Protein AF-A0A2H3BB90-F1 (afdb_monomer_lite)

Secondary structure (DSSP, 8-state):
----------GGG--HHHHHHTT-------HHHHHTPPPPPPP---HHHHH-SSGGGS--

Sequence (60 aa):
MANLICSAKSSSDWTLNDLDSYHISLNQMDALPFFGLQELPQPSVDPELLTNVDAGAMQQ

Structure (mmCIF, N/CA/C/O backbone):
data_AF-A0A2H3BB90-F1
#
_entry.id   AF-A0A2H3BB90-F1
#
loop_
_atom_site.group_PDB
_atom_site.id
_atom_site.type_symbol
_atom_site.label_atom_id
_atom_site.label_alt_id
_atom_site.label_comp_id
_atom_site.label_asym_id
_atom_site.label_entity_id
_atom_site.label_seq_id
_atom_site.pdbx_PDB_ins_code
_atom_site.Cartn_x
_atom_site.Cartn_y
_atom_site.Cartn_z
_atom_site.occupancy
_atom_site.B_iso_or_equiv
_atom_site.auth_seq_id
_atom_site.auth_comp_id
_atom_site.auth_asym_id
_atom_site.auth_atom_id
_atom_site.pdbx_PDB_model_num
ATOM 1 N N . MET A 1 1 ? 18.209 -3.806 -31.037 1.00 51.03 1 MET A N 1
ATOM 2 C CA . MET A 1 1 ? 17.559 -4.656 -30.017 1.00 51.03 1 MET A CA 1
ATOM 3 C C . MET A 1 1 ? 18.323 -4.429 -28.726 1.00 51.03 1 MET A C 1
ATOM 5 O O . MET A 1 1 ? 19.521 -4.680 -28.718 1.00 51.03 1 MET A O 1
ATOM 9 N N . ALA A 1 2 ? 17.704 -3.822 -27.715 1.00 61.38 2 ALA A N 1
ATOM 10 C CA . ALA A 1 2 ? 18.377 -3.528 -26.451 1.00 61.38 2 ALA A CA 1
ATOM 11 C C . ALA A 1 2 ? 18.230 -4.730 -25.508 1.00 61.38 2 ALA A C 1
ATOM 13 O O . ALA A 1 2 ? 17.130 -5.255 -25.360 1.00 61.38 2 ALA A O 1
ATOM 14 N N . ASN A 1 3 ? 19.328 -5.174 -24.896 1.00 65.75 3 ASN A N 1
ATOM 15 C CA . ASN A 1 3 ? 19.275 -6.171 -23.830 1.00 65.75 3 ASN A CA 1
ATOM 16 C C . ASN A 1 3 ? 18.805 -5.476 -22.549 1.00 65.75 3 ASN A C 1
ATOM 18 O O . ASN A 1 3 ? 19.556 -4.692 -21.968 1.00 65.75 3 ASN A O 1
ATOM 22 N N . LEU A 1 4 ? 17.569 -5.744 -22.127 1.00 69.38 4 LEU A N 1
ATOM 23 C CA . LEU A 1 4 ? 17.069 -5.306 -20.827 1.00 69.38 4 LEU A CA 1
ATOM 24 C C . LEU A 1 4 ? 17.592 -6.276 -19.763 1.00 69.38 4 LEU A C 1
ATOM 26 O O . LEU A 1 4 ? 17.203 -7.442 -19.728 1.00 69.38 4 LEU A O 1
ATOM 30 N N . ILE A 1 5 ? 18.510 -5.809 -18.919 1.00 71.50 5 ILE A N 1
ATOM 31 C CA . ILE A 1 5 ? 18.979 -6.583 -17.768 1.00 71.50 5 ILE A CA 1
ATOM 32 C C . ILE A 1 5 ? 17.959 -6.392 -16.648 1.00 71.50 5 ILE A C 1
ATOM 34 O O . ILE A 1 5 ? 17.881 -5.317 -16.055 1.00 71.50 5 ILE A O 1
ATOM 38 N N . CYS A 1 6 ? 17.184 -7.439 -16.367 1.00 69.69 6 CYS A N 1
ATOM 39 C CA . CYS A 1 6 ? 16.213 -7.424 -15.286 1.00 69.69 6 CYS A CA 1
ATOM 40 C C . CYS A 1 6 ? 16.884 -7.785 -13.955 1.00 69.69 6 CYS A C 1
ATOM 42 O O . CYS A 1 6 ? 17.232 -8.946 -13.737 1.00 69.69 6 CYS A O 1
ATOM 44 N N . SER A 1 7 ? 17.082 -6.811 -13.068 1.00 78.19 7 SER A N 1
ATOM 45 C CA . SER A 1 7 ? 17.596 -7.035 -11.712 1.00 78.19 7 SER A CA 1
ATOM 46 C C . SER A 1 7 ? 16.503 -6.813 -10.671 1.00 78.19 7 SER A C 1
ATOM 48 O O . SER A 1 7 ? 15.632 -5.960 -10.830 1.00 78.19 7 SER A O 1
ATOM 50 N N . ALA A 1 8 ? 16.549 -7.584 -9.582 1.00 80.56 8 ALA A N 1
ATOM 51 C CA . ALA A 1 8 ? 15.693 -7.330 -8.433 1.00 80.56 8 ALA A CA 1
ATOM 52 C C . ALA A 1 8 ? 16.070 -5.980 -7.801 1.00 80.56 8 ALA A C 1
ATOM 54 O O . ALA A 1 8 ? 17.247 -5.710 -7.554 1.00 80.56 8 ALA A O 1
ATOM 55 N N . LYS A 1 9 ? 15.063 -5.148 -7.538 1.00 84.12 9 LYS A N 1
ATOM 56 C CA . LYS A 1 9 ? 15.185 -3.836 -6.892 1.00 84.12 9 LYS A CA 1
ATOM 57 C C . LYS A 1 9 ? 14.283 -3.792 -5.659 1.00 84.12 9 LYS A C 1
ATOM 59 O O . LYS A 1 9 ? 13.269 -4.495 -5.625 1.00 84.12 9 LYS A O 1
ATOM 64 N N . SER A 1 10 ? 14.629 -2.963 -4.671 1.00 88.25 10 SER A N 1
ATOM 65 C CA . SER A 1 10 ? 13.707 -2.640 -3.572 1.00 88.25 10 SER A CA 1
ATOM 66 C C . SER A 1 10 ? 12.420 -2.055 -4.147 1.00 88.25 10 SER A C 1
ATOM 68 O O . SER A 1 10 ? 12.482 -1.330 -5.137 1.00 88.25 10 SER A O 1
ATOM 70 N N . SER A 1 11 ? 11.264 -2.326 -3.535 1.00 80.44 11 SER A N 1
ATOM 71 C CA . SER A 1 11 ? 9.977 -1.776 -3.995 1.00 80.44 11 SER A CA 1
ATOM 72 C C . SER A 1 11 ? 9.996 -0.246 -4.086 1.00 80.44 11 SER A C 1
ATOM 74 O O . SER A 1 11 ? 9.409 0.316 -5.005 1.00 80.44 11 SER A O 1
ATOM 76 N N . SER A 1 12 ? 10.727 0.413 -3.186 1.00 87.25 12 SER A N 1
ATOM 77 C CA . SER A 1 12 ? 10.894 1.870 -3.146 1.00 87.25 12 SER A CA 1
ATOM 78 C C . SER A 1 12 ? 11.730 2.441 -4.297 1.00 87.25 12 SER A C 1
ATOM 80 O O . SER A 1 12 ? 11.647 3.635 -4.564 1.00 87.25 12 SER A O 1
ATOM 82 N N . ASP A 1 13 ? 12.542 1.610 -4.956 1.00 90.44 13 ASP A N 1
ATOM 83 C CA . ASP A 1 13 ? 13.499 2.030 -5.989 1.00 90.44 13 ASP A CA 1
ATOM 84 C C . ASP A 1 13 ? 12.949 1.850 -7.417 1.00 90.44 13 ASP A C 1
ATOM 86 O O . ASP A 1 13 ? 13.651 2.117 -8.396 1.00 90.44 13 ASP A O 1
ATOM 90 N N . TRP A 1 14 ? 11.710 1.365 -7.565 1.00 88.00 14 TRP A N 1
ATOM 91 C CA . TRP A 1 14 ? 11.058 1.224 -8.867 1.00 88.00 14 TRP A CA 1
ATOM 92 C C . TRP A 1 14 ? 10.599 2.581 -9.396 1.00 88.00 14 TRP A C 1
ATOM 94 O O . TRP A 1 14 ? 9.815 3.285 -8.762 1.00 88.00 14 TRP A O 1
ATOM 104 N N . THR A 1 15 ? 11.048 2.927 -10.601 1.00 90.38 15 THR A N 1
ATOM 105 C CA . THR A 1 15 ? 10.559 4.104 -11.328 1.00 90.38 15 THR A CA 1
ATOM 106 C C . THR A 1 15 ? 9.456 3.724 -12.318 1.00 90.38 15 THR A C 1
ATOM 108 O O . THR A 1 15 ? 9.329 2.566 -12.712 1.00 90.38 15 THR A O 1
ATOM 111 N N . LEU A 1 16 ? 8.680 4.703 -12.795 1.00 89.00 16 LEU A N 1
ATOM 112 C CA . LEU A 1 16 ? 7.682 4.464 -13.849 1.00 89.00 16 LEU A CA 1
ATOM 113 C C . LEU A 1 16 ? 8.313 3.910 -15.139 1.00 89.00 16 LEU A C 1
ATOM 115 O O . LEU A 1 16 ? 7.735 3.028 -15.764 1.00 89.00 16 LEU A O 1
ATOM 119 N N . ASN A 1 17 ? 9.519 4.367 -15.496 1.00 88.38 17 ASN A N 1
ATOM 120 C CA . ASN A 1 17 ? 10.256 3.839 -16.649 1.00 88.38 17 ASN A CA 1
ATOM 121 C C . ASN A 1 17 ? 10.663 2.374 -16.460 1.00 88.38 17 ASN A C 1
ATOM 123 O O . ASN A 1 17 ? 10.676 1.618 -17.431 1.00 88.38 17 ASN A O 1
ATOM 127 N N . ASP A 1 18 ? 11.009 1.973 -15.234 1.00 87.88 18 ASP A N 1
ATOM 128 C CA . ASP A 1 18 ? 11.277 0.567 -14.935 1.00 87.88 18 ASP A CA 1
ATOM 129 C C . ASP A 1 18 ? 10.003 -0.263 -15.111 1.00 87.88 18 ASP A C 1
ATOM 131 O O . ASP A 1 18 ? 10.037 -1.303 -15.752 1.00 87.88 18 ASP A O 1
ATOM 135 N N . LEU A 1 19 ? 8.861 0.206 -14.608 1.00 89.00 19 LEU A N 1
ATOM 136 C CA . LEU A 1 19 ? 7.594 -0.514 -14.766 1.00 89.00 19 LEU A CA 1
ATOM 137 C C . LEU A 1 19 ? 7.212 -0.676 -16.245 1.00 89.00 19 LEU A C 1
ATOM 139 O O . LEU A 1 19 ? 6.891 -1.786 -16.666 1.00 89.00 19 LEU A O 1
ATOM 143 N N . ASP A 1 20 ? 7.336 0.391 -17.039 1.00 88.81 20 ASP A N 1
ATOM 144 C CA . ASP A 1 20 ? 7.068 0.376 -18.483 1.00 88.81 20 ASP A CA 1
ATOM 145 C C . ASP A 1 20 ? 8.007 -0.581 -19.234 1.00 88.81 20 ASP A C 1
ATOM 147 O O . ASP A 1 20 ? 7.556 -1.442 -19.988 1.00 88.81 20 ASP A O 1
ATOM 151 N N . SER A 1 21 ? 9.309 -0.531 -18.932 1.00 87.81 21 SER A N 1
ATOM 152 C CA . SER A 1 21 ? 10.312 -1.417 -19.546 1.00 87.81 21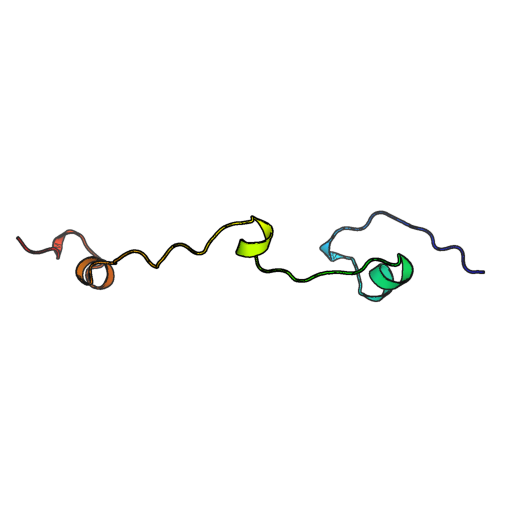 SER A CA 1
ATOM 153 C C . SER A 1 21 ? 10.031 -2.901 -19.280 1.00 87.81 21 SER A C 1
ATOM 155 O O . SER A 1 21 ? 10.369 -3.757 -20.098 1.00 87.81 21 SER A O 1
ATOM 157 N N . TYR A 1 22 ? 9.409 -3.217 -18.142 1.00 85.69 22 TYR A N 1
ATOM 158 C CA . TYR A 1 22 ? 9.039 -4.579 -17.751 1.00 85.69 22 TYR A CA 1
ATOM 159 C C . TYR A 1 22 ? 7.594 -4.933 -18.142 1.00 85.69 22 TYR A C 1
ATOM 161 O O . TYR A 1 22 ? 7.144 -6.037 -17.840 1.00 85.69 22 TYR A O 1
ATOM 169 N N . HIS A 1 23 ? 6.870 -4.033 -18.818 1.00 89.31 23 HIS A N 1
ATOM 170 C CA . HIS A 1 23 ? 5.442 -4.161 -19.131 1.00 89.31 23 HIS A CA 1
ATOM 171 C C . HIS A 1 23 ? 4.566 -4.441 -17.893 1.00 89.31 23 HIS A C 1
ATOM 173 O O . HIS A 1 23 ? 3.587 -5.187 -17.953 1.00 89.31 23 HIS A O 1
ATOM 179 N N . ILE A 1 24 ? 4.918 -3.847 -16.751 1.00 88.06 24 ILE A N 1
ATOM 180 C CA . ILE A 1 24 ? 4.170 -3.950 -15.497 1.00 88.06 24 ILE A CA 1
ATOM 181 C C . ILE A 1 24 ? 3.183 -2.786 -15.414 1.00 88.06 24 ILE A C 1
ATOM 183 O O . ILE A 1 24 ? 3.554 -1.626 -15.564 1.00 88.06 24 ILE A O 1
ATOM 187 N N . SER A 1 25 ? 1.920 -3.091 -15.120 1.00 90.62 25 SER A N 1
ATOM 188 C CA . SER A 1 25 ? 0.878 -2.091 -14.864 1.00 90.62 25 SER A CA 1
ATOM 189 C C . SER A 1 25 ? 0.482 -2.097 -13.390 1.00 90.62 25 SER A C 1
ATOM 191 O O . SER A 1 25 ? 0.269 -3.161 -12.809 1.00 90.62 25 SER A O 1
ATOM 193 N N . LEU A 1 26 ? 0.372 -0.912 -12.787 1.00 88.94 26 LEU A N 1
ATOM 194 C CA . LEU A 1 26 ? -0.104 -0.748 -11.415 1.00 88.94 26 LEU A CA 1
ATOM 195 C C . LEU A 1 26 ? -1.593 -0.411 -11.416 1.00 88.94 26 LEU A C 1
ATOM 197 O O . LEU A 1 26 ? -2.014 0.531 -12.082 1.00 88.94 26 LEU A O 1
ATOM 201 N N . ASN A 1 27 ? -2.368 -1.138 -10.615 1.00 89.62 27 ASN A N 1
ATOM 202 C CA . ASN A 1 27 ? -3.772 -0.835 -10.364 1.00 89.62 27 ASN A CA 1
ATOM 203 C C . ASN A 1 27 ? -3.907 -0.327 -8.930 1.00 89.62 27 ASN A C 1
ATOM 205 O O . ASN A 1 27 ? -3.695 -1.082 -7.983 1.00 89.62 27 ASN A O 1
ATOM 209 N N . GLN A 1 28 ? -4.224 0.958 -8.782 1.00 90.31 28 GLN A N 1
ATOM 210 C CA . GLN A 1 28 ? -4.563 1.529 -7.481 1.00 90.31 28 GLN A CA 1
ATOM 211 C C . GLN A 1 28 ? -5.935 1.003 -7.064 1.00 90.31 28 GLN A C 1
ATOM 213 O O . GLN A 1 28 ? -6.884 1.067 -7.845 1.00 90.31 28 GLN A O 1
ATOM 218 N N . MET A 1 29 ? -6.027 0.462 -5.854 1.00 91.44 29 MET A N 1
ATOM 219 C CA . MET A 1 29 ? -7.262 -0.101 -5.326 1.00 91.44 29 MET A CA 1
ATOM 220 C C . MET A 1 29 ? -7.353 0.169 -3.834 1.00 91.44 29 MET A C 1
ATOM 222 O O . MET A 1 29 ? -6.363 0.035 -3.114 1.00 91.44 29 MET A O 1
ATOM 226 N N . ASP A 1 30 ? -8.547 0.529 -3.377 1.00 90.31 30 ASP A N 1
ATOM 227 C CA . ASP A 1 30 ? -8.798 0.741 -1.959 1.00 90.31 30 ASP A CA 1
ATOM 228 C C . ASP A 1 30 ? -8.687 -0.575 -1.178 1.00 90.31 30 ASP A C 1
ATOM 230 O O . ASP A 1 30 ? -8.956 -1.668 -1.689 1.00 90.31 30 ASP A O 1
ATOM 234 N N . ALA A 1 31 ? -8.307 -0.477 0.097 1.00 90.25 31 ALA A N 1
ATOM 235 C CA . ALA A 1 31 ? -8.057 -1.649 0.934 1.00 90.25 31 ALA A CA 1
ATOM 236 C C . ALA A 1 31 ? -9.304 -2.536 1.095 1.00 90.25 31 ALA A C 1
ATOM 238 O O . ALA A 1 31 ? -9.213 -3.758 1.050 1.00 90.25 31 ALA A O 1
ATOM 239 N N . LEU A 1 32 ? -10.479 -1.930 1.254 1.00 92.06 32 LEU A N 1
ATOM 240 C CA . LEU A 1 32 ? -11.738 -2.646 1.469 1.00 92.06 32 LEU A CA 1
ATOM 241 C C . LEU A 1 32 ? -12.102 -3.559 0.288 1.00 92.06 32 LEU A C 1
ATOM 243 O O . LEU A 1 32 ? -12.200 -4.769 0.507 1.00 92.06 32 LEU A O 1
ATOM 247 N N . PRO A 1 33 ? -12.208 -3.062 -0.964 1.00 90.25 33 PRO A N 1
ATOM 248 C CA . PRO A 1 33 ? -12.415 -3.936 -2.113 1.00 90.25 33 PRO A CA 1
ATOM 249 C C . PRO A 1 33 ? -11.253 -4.918 -2.327 1.00 90.25 33 PRO A C 1
ATOM 251 O O . PRO A 1 33 ? -11.503 -6.039 -2.762 1.00 90.25 33 PRO A O 1
ATOM 254 N N . PHE A 1 34 ? -10.009 -4.562 -1.973 1.00 90.19 34 PHE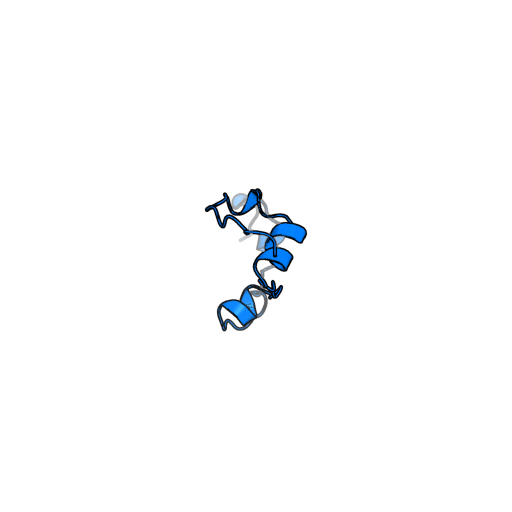 A N 1
ATOM 255 C CA . PHE A 1 34 ? -8.860 -5.481 -2.034 1.00 90.19 34 PHE A CA 1
ATOM 256 C C . PHE A 1 34 ? -9.000 -6.694 -1.124 1.00 90.19 34 PHE A C 1
ATOM 258 O O . PHE A 1 34 ? -8.756 -7.820 -1.556 1.00 90.19 34 PHE A O 1
ATOM 265 N N . PHE A 1 35 ? -9.440 -6.484 0.110 1.00 91.12 35 PHE A N 1
ATOM 266 C CA . PHE A 1 35 ? -9.659 -7.570 1.058 1.00 91.12 35 PHE A CA 1
ATOM 267 C C . PHE A 1 35 ? -11.054 -8.203 0.938 1.00 91.12 35 PHE A C 1
ATOM 269 O O . PHE A 1 35 ? -11.375 -9.102 1.712 1.00 91.12 35 PHE A O 1
ATOM 276 N N . GLY A 1 36 ? -11.887 -7.756 -0.011 1.00 91.31 36 GLY A N 1
ATOM 277 C CA . GLY A 1 36 ? -13.277 -8.202 -0.135 1.00 91.31 36 GLY A CA 1
ATOM 278 C C . GLY A 1 36 ? -14.115 -7.868 1.102 1.00 91.31 36 GLY A C 1
ATOM 279 O O . GLY A 1 36 ? -15.063 -8.581 1.425 1.00 91.31 36 GLY A O 1
ATOM 280 N N . LEU A 1 37 ? -13.730 -6.818 1.827 1.00 91.31 37 LEU A N 1
ATOM 281 C CA . LEU A 1 37 ? -14.381 -6.390 3.053 1.00 91.31 37 LEU A CA 1
ATOM 282 C C . LEU A 1 37 ? -15.441 -5.344 2.739 1.00 91.31 37 LEU A C 1
ATOM 284 O O . LEU A 1 37 ? -15.243 -4.445 1.921 1.00 91.31 37 LEU A O 1
ATOM 288 N N . GLN A 1 38 ? -16.560 -5.448 3.443 1.00 88.31 38 GLN A N 1
ATOM 289 C CA . GLN A 1 38 ? -17.568 -4.405 3.460 1.00 88.31 38 GLN A CA 1
ATOM 290 C C . GLN A 1 38 ? -17.217 -3.381 4.539 1.00 88.31 38 GLN A C 1
ATOM 292 O O . GLN A 1 38 ? -16.809 -3.757 5.641 1.00 88.31 38 GLN A O 1
ATOM 297 N N . GLU A 1 39 ? -17.395 -2.095 4.234 1.00 86.38 39 GLU A N 1
ATOM 298 C CA . GLU A 1 39 ? -17.319 -1.048 5.250 1.00 86.38 39 GLU A CA 1
ATOM 299 C C . 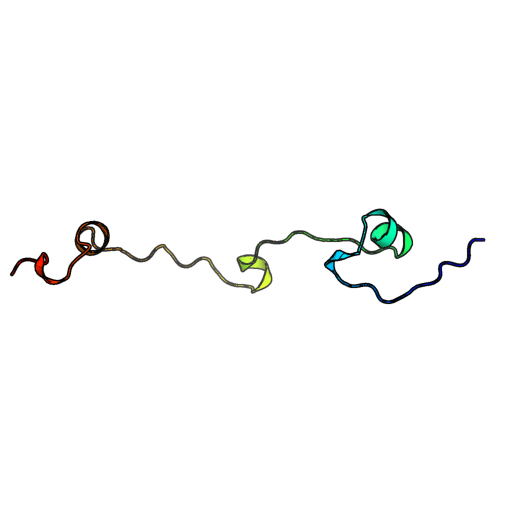GLU A 1 39 ? -18.312 -1.343 6.367 1.00 86.38 39 GLU A C 1
ATOM 301 O O . GLU A 1 39 ? -19.515 -1.497 6.136 1.00 86.38 39 GLU A O 1
ATOM 306 N N . LEU A 1 40 ? -17.793 -1.437 7.589 1.00 83.38 40 LEU A N 1
ATOM 307 C CA . LEU A 1 40 ? -18.646 -1.509 8.758 1.00 83.38 40 LEU A CA 1
ATOM 308 C C . LEU A 1 40 ? -19.284 -0.132 8.970 1.00 83.38 40 LEU A C 1
ATOM 310 O O . LEU A 1 40 ? -18.596 0.884 8.823 1.00 83.38 40 LEU A O 1
ATOM 314 N N . PRO A 1 41 ? -20.577 -0.073 9.335 1.00 84.81 41 PRO A N 1
A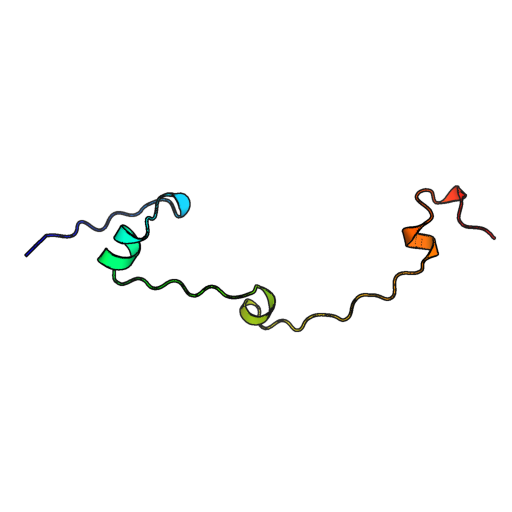TOM 315 C CA . PRO A 1 41 ? -21.172 1.183 9.756 1.00 84.81 41 PRO A CA 1
ATOM 316 C C . PRO A 1 41 ? -20.356 1.745 10.918 1.00 84.81 41 PRO A C 1
ATOM 318 O O . PRO A 1 41 ? -19.860 0.989 11.762 1.00 84.81 41 PRO A O 1
ATOM 321 N N . GLN A 1 42 ? -20.213 3.070 10.958 1.00 82.81 42 GLN A N 1
ATOM 322 C CA . GLN A 1 42 ? -19.547 3.710 12.083 1.00 82.81 42 GLN A CA 1
ATOM 323 C C . GLN A 1 42 ? -20.220 3.252 13.383 1.00 82.81 42 GLN A C 1
ATOM 325 O O . GLN A 1 42 ? -21.455 3.259 13.460 1.00 82.81 42 GLN A O 1
ATOM 330 N N . PRO A 1 43 ? -19.441 2.813 14.387 1.00 82.44 43 PRO A N 1
ATOM 331 C CA . PRO A 1 43 ? -20.020 2.417 15.655 1.00 82.44 43 PRO A CA 1
ATOM 332 C C . PRO A 1 43 ? -20.778 3.608 16.238 1.00 82.44 43 PRO A C 1
ATOM 334 O O . PRO A 1 43 ? -20.344 4.753 16.108 1.00 82.44 43 PRO A O 1
ATOM 337 N N . SER A 1 44 ? -21.909 3.340 16.888 1.00 84.19 44 SER A N 1
ATOM 338 C CA . SER A 1 44 ? -22.580 4.364 17.681 1.00 84.19 44 SER A CA 1
ATOM 339 C C . SER A 1 44 ? -21.648 4.732 18.827 1.00 84.19 44 SER A C 1
ATOM 341 O O . SER A 1 44 ? -21.488 3.955 19.768 1.00 84.19 44 SER A O 1
ATOM 343 N N . VAL A 1 45 ? -20.987 5.880 18.717 1.00 81.94 45 VAL A N 1
ATOM 344 C CA . VAL A 1 45 ? -20.140 6.402 19.785 1.00 81.94 45 VAL A CA 1
ATOM 345 C C . VAL A 1 45 ? -21.018 7.248 20.690 1.00 81.94 45 VAL A C 1
ATOM 347 O O . VAL A 1 45 ? -21.661 8.190 20.226 1.00 81.94 45 VAL A O 1
ATOM 350 N N . ASP A 1 46 ? -21.063 6.894 21.971 1.00 81.56 46 ASP A N 1
ATOM 351 C CA . ASP A 1 46 ? -21.723 7.720 22.974 1.00 81.56 46 ASP A CA 1
ATOM 352 C C . ASP A 1 46 ? -20.999 9.081 23.053 1.00 81.56 46 ASP A C 1
ATOM 354 O O . ASP A 1 46 ? -19.772 9.096 23.215 1.00 81.56 46 ASP A O 1
ATOM 358 N N . PRO A 1 47 ? -21.700 10.223 22.918 1.00 80.69 47 PRO A N 1
ATOM 359 C CA . PRO A 1 47 ? -21.102 11.547 23.068 1.00 80.69 47 PRO A CA 1
ATOM 360 C C . PRO A 1 47 ? -20.301 11.715 24.364 1.00 80.69 47 PRO A C 1
ATOM 362 O O . PRO A 1 47 ? -19.321 12.463 24.379 1.00 80.69 47 PRO A O 1
ATOM 365 N N . GLU A 1 48 ? -20.663 11.001 25.431 1.00 75.44 48 GLU A N 1
ATOM 366 C CA . GLU A 1 48 ? -19.920 11.010 26.689 1.00 75.44 48 GLU A CA 1
ATOM 367 C C . GLU A 1 48 ? -18.481 10.492 26.512 1.00 75.44 48 GLU A C 1
ATOM 369 O O . GLU A 1 48 ? -17.545 11.099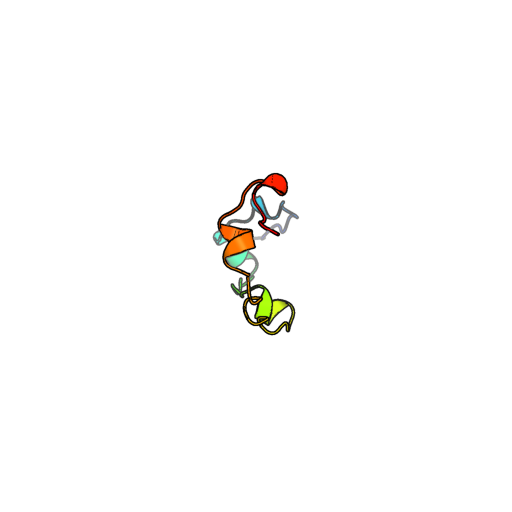 27.030 1.00 75.44 48 GLU A O 1
ATOM 374 N N . LEU A 1 49 ? -18.272 9.458 25.683 1.00 73.38 49 LEU A N 1
ATOM 375 C CA . LEU A 1 49 ? -16.944 8.902 25.370 1.00 73.38 49 LEU A CA 1
ATOM 376 C C . LEU A 1 49 ? -16.078 9.843 24.522 1.00 73.38 49 LEU A C 1
ATOM 378 O O . LEU A 1 49 ? -14.854 9.749 24.551 1.00 73.38 49 LEU A O 1
ATOM 382 N N . LEU A 1 50 ? -16.699 10.733 23.743 1.00 76.12 50 LEU A N 1
ATOM 383 C CA . LEU A 1 50 ? -15.985 11.725 22.932 1.00 76.12 50 LEU A CA 1
ATOM 384 C C . LEU A 1 50 ? -15.614 12.976 23.734 1.00 76.12 50 LEU A C 1
ATOM 386 O O . LEU A 1 50 ? -14.668 13.676 23.375 1.00 76.12 50 LEU A O 1
ATOM 390 N N . THR A 1 51 ? -16.376 13.269 24.790 1.00 77.81 51 THR A N 1
ATOM 391 C CA . THR A 1 51 ? -16.280 14.534 25.533 1.00 77.81 51 THR A CA 1
ATOM 392 C C . THR A 1 51 ? -15.475 14.385 26.823 1.00 77.81 51 THR A C 1
ATOM 394 O O . THR A 1 51 ? -14.757 15.310 27.210 1.00 77.81 51 THR A O 1
ATOM 397 N N . ASN A 1 52 ? -15.541 13.220 27.471 1.00 72.88 52 ASN A N 1
ATOM 398 C CA . ASN A 1 52 ? -14.881 12.981 28.748 1.00 72.88 52 ASN A CA 1
ATOM 399 C C . ASN A 1 52 ? -13.545 12.262 28.535 1.00 72.88 52 ASN A C 1
ATOM 401 O O . ASN A 1 52 ? -13.490 11.071 28.247 1.00 72.88 52 ASN A O 1
ATOM 405 N N . VAL A 1 53 ? -12.447 13.003 28.703 1.00 68.56 53 VAL A N 1
ATOM 406 C CA . VAL A 1 53 ? -11.077 12.465 28.606 1.00 68.56 53 VAL A CA 1
ATOM 407 C C . VAL A 1 53 ? -10.676 11.637 29.838 1.00 68.56 53 VAL A C 1
ATOM 409 O O . VAL A 1 53 ? -9.709 10.881 29.778 1.00 68.56 53 VAL A O 1
ATOM 412 N N . ASP A 1 54 ? -11.406 11.786 30.949 1.00 66.56 54 ASP A N 1
ATOM 413 C CA . ASP A 1 54 ? -11.126 11.149 32.236 1.00 66.56 54 ASP A CA 1
ATOM 414 C C . ASP A 1 54 ? -12.352 10.400 32.779 1.00 66.56 54 ASP A C 1
ATOM 416 O O . ASP A 1 54 ? -13.474 10.913 32.767 1.00 66.56 54 ASP A O 1
ATOM 420 N N . ALA A 1 55 ? -12.121 9.194 33.303 1.00 63.91 55 ALA A N 1
ATOM 421 C CA . ALA A 1 55 ? -13.165 8.304 33.812 1.00 63.91 55 ALA A CA 1
ATOM 422 C C . ALA A 1 55 ? -13.859 8.849 35.076 1.00 63.91 55 ALA A C 1
ATOM 424 O O . ALA A 1 55 ? -14.970 8.432 35.392 1.00 63.91 55 ALA A O 1
ATOM 425 N N . GLY A 1 56 ? -13.236 9.794 35.792 1.00 65.75 56 GLY A N 1
ATOM 426 C CA . GLY A 1 56 ? -13.829 10.461 36.955 1.00 65.75 56 GLY A CA 1
ATOM 427 C C . GLY A 1 56 ? -14.905 11.501 36.619 1.00 65.75 56 GLY A C 1
ATOM 428 O O . GLY A 1 56 ? -15.623 11.935 37.518 1.00 65.75 56 GLY A O 1
ATOM 429 N N . ALA A 1 57 ? -15.027 11.902 35.348 1.00 62.09 57 ALA A N 1
ATOM 430 C CA . ALA A 1 57 ? -16.024 12.867 34.877 1.00 62.09 57 ALA A CA 1
ATOM 431 C C . ALA A 1 57 ? -17.337 12.217 34.397 1.00 62.09 57 ALA A C 1
ATOM 433 O O . ALA A 1 57 ? -18.299 12.936 34.127 1.00 62.09 57 ALA A O 1
ATOM 434 N N . MET A 1 58 ? -17.387 10.883 34.312 1.00 63.50 58 MET A N 1
ATOM 435 C CA . MET A 1 58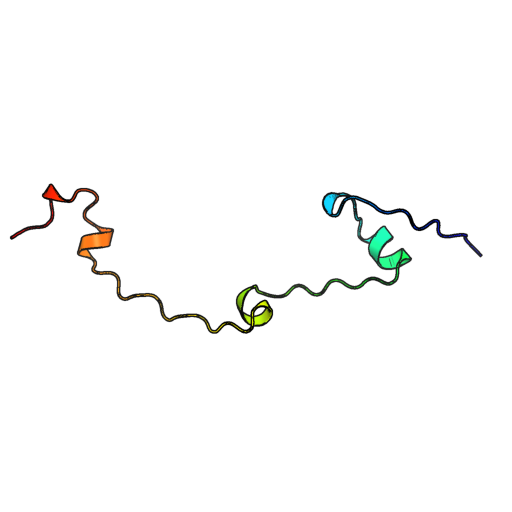 ? -18.608 10.135 34.004 1.00 63.50 58 MET A CA 1
ATOM 436 C C . MET A 1 58 ? -19.532 10.191 35.230 1.00 63.50 58 MET A C 1
ATOM 438 O O . MET A 1 58 ? -19.164 9.720 36.309 1.00 63.50 58 MET A O 1
ATOM 442 N N . GLN A 1 59 ? -20.680 10.864 35.119 1.00 64.69 59 GLN A N 1
ATOM 443 C CA . GLN A 1 59 ? -21.566 11.111 36.267 1.00 64.69 59 GLN A CA 1
ATOM 444 C C . GLN A 1 59 ? -22.462 9.897 36.577 1.00 64.69 59 GLN A C 1
ATOM 446 O O . GLN A 1 59 ? -22.779 9.112 35.690 1.00 64.69 59 GLN A O 1
ATOM 451 N N . GLN A 1 60 ? -22.824 9.761 37.862 1.00 54.12 60 GLN A N 1
ATOM 452 C CA . GLN A 1 60 ? -23.684 8.718 38.450 1.00 54.12 60 GLN A CA 1
ATOM 453 C C . GLN A 1 60 ? -25.042 8.553 37.761 1.00 54.12 60 GLN A C 1
ATOM 455 O O . GLN A 1 60 ? -25.657 9.596 37.441 1.00 54.12 60 GLN A O 1
#

Organism: NCBI:txid1076256

Radius of gyration: 24.62 Å; chains: 1; bounding box: 43×23×68 Å

Foldseek 3Di:
DDDDDDDDDDPVPDDPVNCVVVVHDDDDDDPCVVVVHDDDPDPPDDVCNVPDPDPVPPDD

pLDDT: mean 80.82, std 10.59, range [51.03, 92.06]